Protein AF-A8XC94-F1 (afdb_monomer_lite)

Structure (mmCIF, N/CA/C/O backbone):
data_AF-A8XC94-F1
#
_entry.id   AF-A8XC94-F1
#
loop_
_atom_site.group_PDB
_atom_site.id
_atom_site.type_symbol
_atom_site.label_atom_id
_atom_site.label_alt_id
_atom_site.label_comp_id
_atom_site.label_asym_id
_atom_site.label_entity_id
_atom_site.label_seq_id
_atom_site.pdbx_PDB_ins_code
_atom_site.Cartn_x
_atom_site.Cartn_y
_atom_site.Cartn_z
_atom_site.occupancy
_atom_site.B_iso_or_equiv
_atom_site.auth_seq_id
_atom_site.auth_comp_id
_atom_site.auth_asym_id
_atom_site.auth_atom_id
_atom_site.pdbx_PDB_model_num
ATOM 1 N N . MET A 1 1 ? 24.529 -9.912 32.371 1.00 40.53 1 MET A N 1
ATOM 2 C CA . MET A 1 1 ? 24.363 -10.969 31.339 1.00 40.53 1 MET A CA 1
ATOM 3 C C . MET A 1 1 ? 23.390 -10.633 30.186 1.00 40.53 1 MET A C 1
ATOM 5 O O . MET A 1 1 ? 23.119 -11.512 29.383 1.00 40.53 1 MET A O 1
ATOM 9 N N . TYR A 1 2 ? 22.914 -9.385 30.016 1.00 30.84 2 TYR A N 1
ATOM 10 C CA . TYR A 1 2 ? 22.028 -8.997 28.891 1.00 30.84 2 TYR A CA 1
ATOM 11 C C . TYR A 1 2 ? 22.743 -8.297 27.714 1.00 30.84 2 TYR A C 1
ATOM 13 O O . TYR A 1 2 ? 22.241 -8.296 26.594 1.00 30.84 2 TYR A O 1
ATOM 21 N N . ARG A 1 3 ? 23.940 -7.733 27.937 1.00 32.44 3 ARG A N 1
ATOM 22 C CA . ARG A 1 3 ? 24.673 -6.930 26.938 1.00 32.44 3 ARG A CA 1
ATOM 23 C C . ARG A 1 3 ? 25.344 -7.771 25.834 1.00 32.44 3 ARG A C 1
ATOM 25 O O . ARG A 1 3 ? 25.495 -7.296 24.717 1.00 32.44 3 ARG A O 1
ATOM 32 N N . THR A 1 4 ? 25.673 -9.037 26.097 1.00 37.03 4 THR A N 1
ATOM 33 C CA . THR A 1 4 ? 26.357 -9.922 25.131 1.00 37.03 4 THR A CA 1
ATOM 34 C C . THR A 1 4 ? 25.425 -10.572 24.098 1.00 37.03 4 THR A C 1
ATOM 36 O O . THR A 1 4 ? 25.890 -10.947 23.024 1.00 37.03 4 THR A O 1
ATOM 39 N N . ARG A 1 5 ? 24.108 -10.668 24.356 1.00 38.31 5 ARG A N 1
ATOM 40 C CA . ARG A 1 5 ? 23.131 -11.170 23.362 1.00 38.31 5 ARG A CA 1
ATOM 41 C C . ARG A 1 5 ? 22.763 -10.132 22.293 1.00 38.31 5 ARG A C 1
ATOM 43 O O . ARG A 1 5 ? 22.496 -10.519 21.162 1.00 38.31 5 ARG A O 1
ATOM 50 N N . GLN A 1 6 ? 22.814 -8.837 22.615 1.00 40.81 6 GLN A N 1
ATOM 51 C CA . GLN A 1 6 ? 22.532 -7.753 21.660 1.00 40.81 6 GLN A CA 1
ATOM 52 C C . GLN A 1 6 ? 23.631 -7.614 20.583 1.00 40.81 6 GLN A C 1
ATOM 54 O O . GLN A 1 6 ? 23.314 -7.484 19.404 1.00 40.81 6 GLN A O 1
ATOM 59 N N . MET A 1 7 ? 24.920 -7.753 20.936 1.00 38.91 7 MET A N 1
ATOM 60 C CA . MET A 1 7 ? 26.023 -7.667 19.954 1.00 38.91 7 MET A CA 1
ATOM 61 C C . MET A 1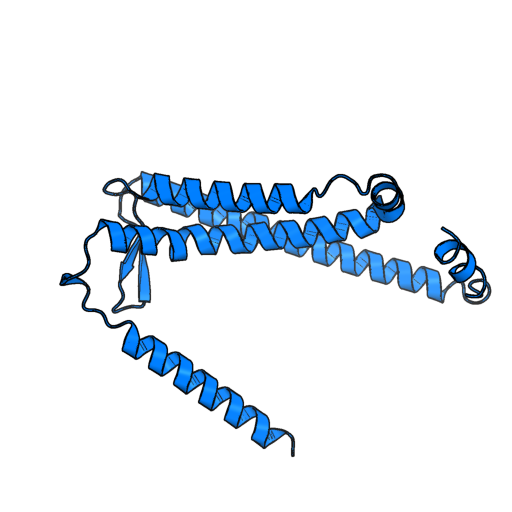 7 ? 26.027 -8.810 18.925 1.00 38.91 7 MET A C 1
ATOM 63 O O . MET A 1 7 ? 26.314 -8.568 17.753 1.00 38.91 7 MET A O 1
ATOM 67 N N . LYS A 1 8 ? 25.674 -10.045 19.321 1.00 40.66 8 LYS A N 1
ATOM 68 C CA . LYS A 1 8 ? 25.594 -11.184 18.382 1.00 40.66 8 LYS A CA 1
ATOM 69 C C . LYS A 1 8 ? 24.477 -11.012 17.344 1.00 40.66 8 LYS A C 1
ATOM 71 O O . LYS A 1 8 ? 24.684 -11.359 16.184 1.00 40.66 8 LYS A O 1
ATOM 76 N N . SER A 1 9 ? 23.340 -10.428 17.735 1.00 46.28 9 SER A N 1
ATOM 77 C CA . SER A 1 9 ? 22.226 -10.147 16.817 1.00 46.28 9 SER A CA 1
ATOM 78 C C . SER A 1 9 ? 22.579 -9.064 15.793 1.00 46.28 9 SER A C 1
ATOM 80 O O . SER A 1 9 ? 22.262 -9.222 14.616 1.00 46.28 9 SER A O 1
ATOM 82 N N . SER A 1 10 ? 23.284 -8.000 16.202 1.00 52.34 10 SER A N 1
ATOM 83 C CA . SER A 1 10 ? 23.757 -6.972 15.262 1.00 52.34 10 SER A CA 1
ATOM 84 C C . SER A 1 10 ? 24.781 -7.515 14.273 1.00 52.34 10 SER A C 1
ATOM 86 O O . SER A 1 10 ? 24.724 -7.164 13.102 1.00 52.34 10 SER A O 1
ATOM 88 N N . CYS A 1 11 ? 25.694 -8.387 14.711 1.00 54.19 11 CYS A N 1
ATOM 89 C CA . CYS A 1 11 ? 26.733 -8.923 13.835 1.00 54.19 11 CYS A CA 1
ATOM 90 C C . CYS A 1 11 ? 26.150 -9.884 12.784 1.00 54.19 11 CYS A C 1
ATOM 92 O O . CYS A 1 11 ? 26.442 -9.730 11.605 1.00 54.19 11 CYS A O 1
ATOM 94 N N . CYS A 1 12 ? 25.245 -10.798 13.167 1.00 55.16 12 CYS A N 1
ATOM 95 C CA . CYS A 1 12 ? 24.521 -11.633 12.195 1.00 55.16 12 CYS A CA 1
ATOM 96 C C . CYS A 1 12 ? 23.673 -10.799 11.226 1.00 55.16 12 CYS A C 1
ATOM 98 O O . CYS A 1 12 ? 23.680 -11.078 10.032 1.00 55.16 12 CYS A O 1
ATOM 100 N N . SER A 1 13 ? 23.003 -9.745 11.706 1.00 58.75 13 SER A N 1
ATOM 101 C CA . SER A 1 13 ? 22.259 -8.827 10.835 1.00 58.75 13 SER A CA 1
ATOM 102 C C . SER A 1 13 ? 23.182 -8.098 9.846 1.00 58.75 13 SER A C 1
ATOM 104 O O . SER A 1 13 ? 22.871 -8.008 8.662 1.00 58.75 13 SER A O 1
ATOM 106 N N . LEU A 1 14 ? 24.361 -7.646 10.286 1.00 58.19 14 LEU A N 1
ATOM 107 C CA . LEU A 1 14 ? 25.366 -7.022 9.416 1.00 58.19 14 LEU A CA 1
ATOM 108 C C . LEU A 1 14 ? 25.918 -7.997 8.371 1.00 58.19 14 LEU A C 1
ATOM 110 O O . LEU A 1 14 ? 26.024 -7.634 7.204 1.00 58.19 14 LEU A O 1
ATOM 114 N N . TYR A 1 15 ? 26.232 -9.233 8.763 1.00 61.53 15 TYR A N 1
ATOM 115 C CA . TYR A 1 15 ? 26.724 -10.255 7.837 1.00 61.53 15 TYR A CA 1
ATOM 116 C C . TYR A 1 15 ? 25.671 -10.645 6.797 1.00 61.53 15 TYR A C 1
ATOM 118 O O . TYR A 1 15 ? 26.015 -10.789 5.627 1.00 61.53 15 TYR A O 1
ATOM 126 N N . ILE A 1 16 ? 24.397 -10.755 7.190 1.00 66.00 16 ILE A N 1
ATOM 127 C CA . ILE A 1 16 ? 23.293 -11.020 6.257 1.00 66.00 16 ILE A CA 1
ATOM 128 C C . ILE A 1 16 ? 23.136 -9.853 5.276 1.00 66.00 16 ILE A C 1
ATOM 130 O O . ILE A 1 16 ? 23.097 -10.087 4.073 1.00 66.00 16 ILE A O 1
ATOM 134 N N . ASN A 1 17 ? 23.131 -8.604 5.756 1.00 58.72 17 ASN A N 1
ATOM 135 C CA . ASN A 1 17 ? 23.017 -7.432 4.883 1.00 58.72 17 ASN A CA 1
ATOM 136 C C . ASN A 1 17 ? 24.208 -7.310 3.914 1.00 58.72 17 ASN A C 1
ATOM 138 O O . ASN A 1 17 ? 23.999 -7.111 2.724 1.00 58.72 17 ASN A O 1
ATOM 142 N N . ILE A 1 18 ? 25.449 -7.526 4.371 1.00 63.66 18 ILE A N 1
ATOM 143 C CA . ILE A 1 18 ? 26.648 -7.493 3.510 1.00 63.66 18 ILE A CA 1
ATOM 144 C C . ILE A 1 18 ? 26.638 -8.633 2.476 1.00 63.66 18 ILE A C 1
ATOM 146 O O . ILE A 1 18 ? 27.041 -8.433 1.328 1.00 63.66 18 ILE A O 1
ATOM 150 N N . PHE A 1 19 ? 26.192 -9.832 2.859 1.00 59.16 19 PHE A N 1
ATOM 151 C CA . PHE A 1 19 ? 26.124 -10.987 1.959 1.00 59.16 19 PHE A CA 1
ATOM 152 C C . PHE A 1 19 ? 25.027 -10.824 0.893 1.00 59.16 19 PHE A C 1
ATOM 154 O O . PHE A 1 19 ? 25.250 -11.140 -0.279 1.00 59.16 19 PHE A O 1
ATOM 161 N N . VAL A 1 20 ? 23.879 -10.250 1.265 1.00 60.62 20 VAL A N 1
ATOM 162 C CA . VAL A 1 20 ? 22.824 -9.835 0.325 1.00 60.62 20 VAL A CA 1
ATOM 163 C C . VAL A 1 20 ? 23.353 -8.760 -0.631 1.00 60.62 20 VAL A C 1
ATOM 165 O O . VAL A 1 20 ? 23.187 -8.882 -1.842 1.00 60.62 20 VAL A O 1
ATOM 168 N N . GLN A 1 21 ? 24.097 -7.772 -0.124 1.00 56.91 21 GLN A N 1
ATOM 169 C CA . GLN A 1 21 ? 24.683 -6.714 -0.953 1.00 56.91 21 GLN A CA 1
ATOM 170 C C . GLN A 1 21 ? 25.657 -7.251 -2.009 1.00 56.91 21 GLN A C 1
ATOM 172 O O . GLN A 1 21 ? 25.673 -6.778 -3.142 1.00 56.91 21 GLN A O 1
ATOM 177 N N . LYS A 1 22 ? 26.470 -8.253 -1.650 1.00 56.31 22 LYS A N 1
ATOM 178 C CA . LYS A 1 22 ? 27.462 -8.848 -2.558 1.00 56.31 22 LYS A CA 1
ATOM 179 C C . LYS A 1 22 ? 26.866 -9.814 -3.581 1.00 56.31 22 LYS A C 1
ATOM 181 O O . LYS A 1 22 ? 27.426 -9.944 -4.664 1.00 56.31 22 LYS A O 1
ATOM 186 N N . SER A 1 23 ? 25.762 -10.487 -3.261 1.00 53.75 23 SER A N 1
ATOM 187 C CA . SER A 1 23 ? 25.100 -11.427 -4.181 1.00 53.75 23 SER A CA 1
ATOM 188 C C . SER A 1 23 ? 24.231 -10.730 -5.240 1.00 53.75 23 SER A C 1
ATOM 190 O O . SER A 1 23 ? 23.996 -11.306 -6.299 1.00 53.75 23 SER A O 1
ATOM 192 N N . VAL A 1 24 ? 23.828 -9.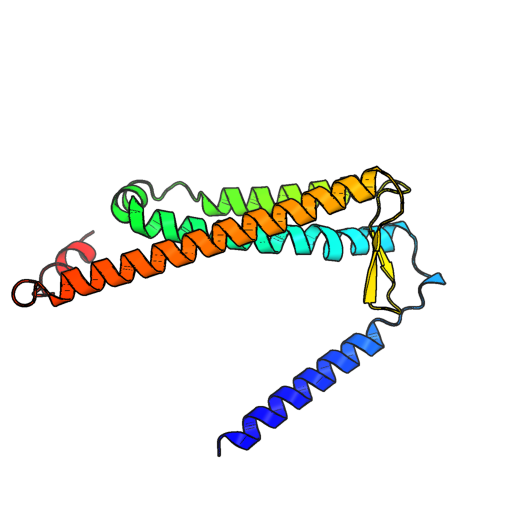476 -5.000 1.00 57.25 24 VAL A N 1
ATOM 193 C CA . VAL A 1 24 ? 22.993 -8.654 -5.902 1.00 57.25 24 VAL A CA 1
ATOM 194 C C . VAL A 1 24 ? 23.816 -7.745 -6.835 1.00 57.25 24 VAL A C 1
ATOM 196 O O . VAL A 1 24 ? 23.263 -6.988 -7.616 1.00 57.25 24 VAL A O 1
ATOM 199 N N . GLN A 1 25 ? 25.147 -7.840 -6.869 1.00 53.78 25 GLN A N 1
ATOM 200 C CA . GLN A 1 25 ? 25.965 -7.111 -7.858 1.00 53.78 25 GLN A CA 1
ATOM 201 C C . GLN A 1 25 ? 26.012 -7.861 -9.206 1.00 53.78 25 GLN A C 1
ATOM 203 O O . GLN A 1 25 ? 27.074 -8.219 -9.720 1.00 53.78 25 GLN A O 1
ATOM 208 N N . ILE A 1 26 ? 24.841 -8.146 -9.784 1.00 56.28 26 ILE A N 1
ATOM 209 C CA . ILE A 1 26 ? 24.729 -8.634 -11.163 1.00 56.28 26 ILE A CA 1
ATOM 210 C C . ILE A 1 26 ? 24.902 -7.414 -12.068 1.00 56.28 26 ILE A C 1
ATOM 212 O O . ILE A 1 26 ? 24.081 -6.503 -12.059 1.00 56.28 26 ILE A O 1
ATOM 216 N N . ARG A 1 27 ? 25.992 -7.385 -12.838 1.00 53.16 27 ARG A N 1
ATOM 217 C CA . ARG A 1 27 ? 26.337 -6.273 -13.737 1.00 53.16 27 ARG A CA 1
ATOM 218 C C . ARG A 1 27 ? 25.154 -5.958 -14.672 1.00 53.16 27 ARG A C 1
ATOM 220 O O . ARG A 1 27 ? 24.774 -6.813 -15.476 1.00 53.16 27 ARG A O 1
ATOM 227 N N . SER A 1 28 ? 24.624 -4.732 -14.585 1.00 55.09 28 SER A N 1
ATOM 228 C CA . SER A 1 28 ? 23.365 -4.278 -15.215 1.00 55.09 28 SER A CA 1
ATOM 229 C C . SER A 1 28 ? 23.289 -4.557 -16.729 1.00 55.09 28 SER A C 1
ATOM 231 O O . SER A 1 28 ? 22.251 -4.922 -17.275 1.00 55.09 28 SER A O 1
ATOM 233 N N . LYS A 1 29 ? 24.442 -4.539 -17.410 1.00 57.97 29 LYS A N 1
ATOM 234 C CA . LYS A 1 29 ? 24.571 -4.693 -18.870 1.00 57.97 29 LYS A CA 1
ATOM 235 C C . LYS A 1 29 ? 24.103 -6.039 -19.457 1.00 57.97 29 LYS A C 1
ATOM 237 O O . LYS A 1 29 ? 24.067 -6.170 -20.676 1.00 57.97 29 LYS A O 1
ATOM 242 N N . ARG A 1 30 ? 23.818 -7.056 -18.631 1.00 61.75 30 ARG A N 1
ATOM 243 C CA . ARG A 1 30 ? 23.439 -8.413 -19.083 1.00 61.75 30 ARG A CA 1
ATOM 244 C C . ARG A 1 30 ? 21.954 -8.747 -18.862 1.00 61.75 30 ARG A C 1
ATOM 246 O O . ARG A 1 30 ? 21.530 -9.835 -19.239 1.00 61.75 30 ARG A O 1
ATOM 253 N N . ILE A 1 31 ? 21.176 -7.858 -18.242 1.00 70.62 31 ILE A N 1
ATOM 254 C CA . ILE A 1 31 ? 19.788 -8.140 -17.853 1.00 70.62 31 ILE A CA 1
ATOM 255 C C . ILE A 1 31 ? 18.845 -7.582 -18.932 1.00 70.62 31 ILE A C 1
ATOM 257 O O . ILE A 1 31 ? 18.940 -6.399 -19.257 1.00 70.62 31 ILE A O 1
ATOM 261 N N . PRO A 1 32 ? 17.941 -8.394 -19.514 1.00 80.38 32 PRO A N 1
ATOM 262 C CA . PRO A 1 32 ? 16.963 -7.890 -20.471 1.00 80.38 32 PRO A CA 1
ATOM 263 C C . PRO A 1 32 ? 16.010 -6.898 -19.789 1.00 80.38 32 PRO A C 1
ATOM 265 O O . PRO A 1 32 ? 15.549 -7.137 -18.669 1.00 80.38 32 PRO A O 1
ATOM 268 N N . ARG A 1 33 ? 15.688 -5.802 -20.491 1.00 78.19 33 ARG A N 1
ATOM 269 C CA . ARG A 1 33 ? 14.859 -4.694 -19.979 1.00 78.19 33 ARG A CA 1
ATOM 270 C C . ARG A 1 33 ? 13.551 -5.182 -19.353 1.00 78.19 33 ARG A C 1
ATOM 272 O O . ARG A 1 33 ? 13.214 -4.748 -18.262 1.00 78.19 33 ARG A O 1
ATOM 279 N N . SER A 1 34 ? 12.865 -6.134 -19.982 1.00 78.56 34 SER A N 1
ATOM 280 C CA . SER A 1 34 ? 11.590 -6.680 -19.497 1.00 78.56 34 SER A CA 1
ATOM 281 C C . SER A 1 34 ? 11.676 -7.304 -18.101 1.00 78.56 34 SER A C 1
ATOM 283 O O . SER A 1 34 ? 10.797 -7.080 -17.274 1.00 78.56 34 SER A O 1
ATOM 285 N N . ILE A 1 35 ? 12.746 -8.045 -17.804 1.00 81.00 35 ILE A N 1
ATOM 286 C CA . ILE A 1 35 ? 12.958 -8.637 -16.475 1.00 81.00 35 ILE A CA 1
ATOM 287 C C . ILE A 1 35 ? 13.311 -7.544 -15.468 1.00 81.00 35 ILE A C 1
ATOM 289 O O . ILE A 1 35 ? 12.818 -7.566 -14.341 1.00 81.00 35 ILE A O 1
ATOM 293 N N . ASN A 1 36 ? 14.128 -6.570 -15.880 1.00 83.56 36 ASN A N 1
ATOM 294 C CA . ASN A 1 36 ? 14.527 -5.477 -15.003 1.00 83.56 36 ASN A CA 1
ATOM 295 C C . ASN A 1 36 ? 13.342 -4.580 -14.618 1.00 83.56 36 ASN A C 1
ATOM 297 O O . ASN A 1 36 ? 13.228 -4.193 -13.462 1.00 83.56 36 ASN A O 1
ATOM 301 N N . VAL A 1 37 ? 12.437 -4.312 -15.562 1.00 83.62 37 VAL A N 1
ATOM 302 C CA . VAL A 1 37 ? 11.190 -3.565 -15.338 1.00 83.62 37 VAL A CA 1
ATOM 303 C C . VAL A 1 37 ? 10.185 -4.394 -14.540 1.00 83.62 37 VAL A C 1
ATOM 305 O O . VAL A 1 37 ? 9.498 -3.855 -13.686 1.00 83.62 37 VAL A O 1
ATOM 308 N N . LEU A 1 38 ? 10.106 -5.713 -14.733 1.00 84.31 38 LEU A N 1
ATOM 309 C CA . LEU A 1 38 ? 9.206 -6.550 -13.932 1.00 84.31 38 LEU A CA 1
ATOM 310 C C . LEU A 1 38 ? 9.616 -6.568 -12.454 1.00 84.31 38 LEU A C 1
ATOM 312 O O . LEU A 1 38 ? 8.784 -6.364 -11.572 1.00 84.31 38 LEU A O 1
ATOM 316 N N . ILE A 1 39 ? 10.904 -6.790 -12.185 1.00 83.25 39 ILE A N 1
ATOM 317 C CA . ILE A 1 39 ? 11.470 -6.703 -10.832 1.00 83.25 39 ILE A CA 1
ATOM 318 C C . ILE A 1 39 ? 11.338 -5.255 -10.326 1.00 83.25 39 ILE A C 1
ATOM 320 O O . ILE A 1 39 ? 10.908 -5.044 -9.191 1.00 83.25 39 ILE A O 1
ATOM 324 N N . GLY A 1 40 ? 11.583 -4.295 -11.229 1.00 81.19 40 GLY A N 1
ATOM 325 C CA . GLY A 1 40 ? 11.171 -2.881 -11.226 1.00 81.19 40 GLY A CA 1
ATOM 326 C C . GLY A 1 40 ? 9.911 -2.611 -10.440 1.00 81.19 40 GLY A C 1
ATOM 327 O O . GLY A 1 40 ? 9.886 -2.100 -9.321 1.00 81.19 40 GLY A O 1
ATOM 328 N N . GLN A 1 41 ? 8.839 -3.019 -11.085 1.00 85.12 41 GLN A N 1
ATOM 329 C CA . GLN A 1 41 ? 7.485 -2.77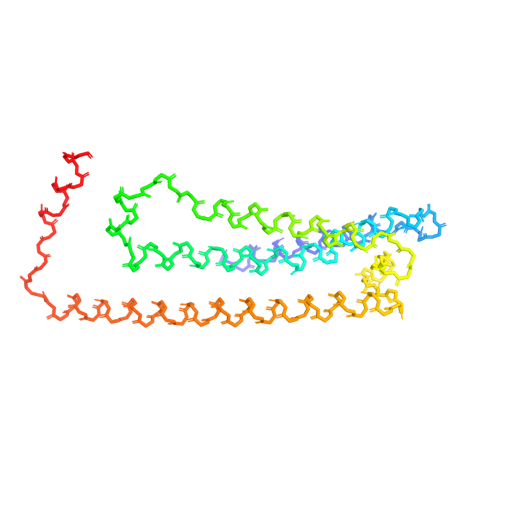0 -10.665 1.00 85.12 41 GLN A CA 1
ATOM 330 C C . GLN A 1 41 ? 7.109 -3.611 -9.450 1.00 85.12 41 GLN A C 1
ATOM 332 O O . GLN A 1 41 ? 6.454 -3.112 -8.546 1.00 85.12 41 GLN A O 1
ATOM 337 N N . LEU A 1 42 ? 7.536 -4.874 -9.364 1.00 85.12 42 LEU A N 1
ATOM 338 C CA . LEU A 1 42 ? 7.153 -5.735 -8.242 1.00 85.12 42 LEU A CA 1
ATOM 339 C C . LEU A 1 42 ? 7.689 -5.222 -6.900 1.00 85.12 42 LEU A C 1
ATOM 341 O O . LEU A 1 42 ? 6.932 -5.142 -5.929 1.00 85.12 42 LEU A O 1
ATOM 345 N N . SER A 1 43 ? 8.974 -4.872 -6.834 1.00 82.69 43 SER A N 1
ATOM 346 C CA . SER A 1 43 ? 9.591 -4.386 -5.589 1.00 82.69 43 SER A CA 1
ATOM 347 C C . SER A 1 43 ? 9.531 -2.873 -5.409 1.00 82.69 43 SER A C 1
ATOM 349 O O . SER A 1 43 ? 9.558 -2.418 -4.267 1.00 82.69 43 SER A O 1
ATOM 351 N N . GLY A 1 44 ? 9.412 -2.106 -6.492 1.00 78.94 44 GLY A N 1
ATOM 352 C CA . GLY A 1 44 ? 9.044 -0.697 -6.448 1.00 78.94 44 GLY A CA 1
ATOM 353 C C . GLY A 1 44 ? 7.543 -0.551 -6.199 1.00 78.94 44 GLY A C 1
ATOM 354 O O . GLY A 1 44 ? 7.067 -0.640 -5.068 1.00 78.94 44 GLY A O 1
ATOM 355 N N . SER A 1 45 ? 6.766 -0.346 -7.256 1.00 78.62 45 SER A N 1
ATOM 356 C CA . SER A 1 45 ? 5.355 0.038 -7.138 1.00 78.62 45 SER A CA 1
ATOM 357 C C . SER A 1 45 ? 4.482 -0.965 -6.361 1.00 78.62 45 SER A C 1
ATOM 359 O O . SER A 1 45 ? 3.709 -0.573 -5.485 1.00 78.62 45 SER A O 1
ATOM 361 N N . GLY A 1 46 ? 4.646 -2.267 -6.601 1.00 82.12 46 GLY A N 1
ATOM 362 C CA . GLY A 1 46 ? 3.853 -3.332 -5.988 1.00 82.12 46 GLY A CA 1
ATOM 363 C C . GLY A 1 46 ? 4.024 -3.422 -4.471 1.00 82.12 46 GLY A C 1
ATOM 364 O O . GLY A 1 46 ? 3.039 -3.378 -3.730 1.00 82.12 46 GLY A O 1
ATOM 365 N N . ALA A 1 47 ? 5.262 -3.513 -3.983 1.00 84.44 47 ALA A N 1
ATOM 366 C CA . ALA A 1 47 ? 5.536 -3.607 -2.548 1.00 84.44 47 ALA A CA 1
ATOM 367 C C . ALA A 1 47 ? 5.147 -2.324 -1.793 1.00 84.44 47 ALA A C 1
ATOM 369 O O . ALA A 1 47 ? 4.552 -2.403 -0.711 1.00 84.44 47 ALA A O 1
ATOM 370 N N . PHE A 1 48 ? 5.428 -1.152 -2.376 1.00 84.81 48 PHE A N 1
ATOM 371 C CA . PHE A 1 48 ? 5.081 0.136 -1.772 1.00 84.81 48 PHE A CA 1
ATOM 372 C C . PHE A 1 48 ? 3.570 0.396 -1.732 1.00 84.81 48 PHE A C 1
ATOM 374 O O . PHE A 1 48 ? 3.104 1.069 -0.814 1.00 84.81 48 PHE A O 1
ATOM 381 N N . LEU A 1 49 ? 2.791 -0.173 -2.656 1.00 86.94 49 LEU A N 1
ATOM 382 C CA . LEU A 1 49 ? 1.330 -0.077 -2.650 1.00 86.94 49 LEU A CA 1
ATOM 383 C C . LEU A 1 49 ? 0.676 -1.114 -1.719 1.00 86.94 49 LEU A C 1
ATOM 385 O O . LEU A 1 49 ? -0.242 -0.791 -0.961 1.00 86.94 49 LEU A O 1
ATOM 389 N N . LEU A 1 50 ? 1.157 -2.361 -1.736 1.00 88.38 50 LEU A N 1
ATOM 390 C CA . LEU A 1 50 ? 0.593 -3.450 -0.929 1.00 88.38 50 LEU A CA 1
ATOM 391 C C . LEU A 1 50 ? 0.742 -3.208 0.574 1.00 88.38 50 LEU A C 1
ATOM 393 O O . LEU A 1 50 ? -0.188 -3.490 1.331 1.00 88.38 50 LEU A O 1
ATOM 397 N N . GLY A 1 51 ? 1.884 -2.680 1.021 1.00 87.62 51 GLY A N 1
ATOM 398 C CA . GLY A 1 51 ? 2.157 -2.455 2.443 1.00 87.62 51 GLY A CA 1
ATOM 399 C C . GLY A 1 51 ? 1.095 -1.585 3.139 1.00 87.62 51 GLY A C 1
ATOM 400 O O . GLY A 1 51 ? 0.430 -2.063 4.066 1.00 87.62 51 GLY A O 1
ATOM 401 N N . PRO A 1 52 ? 0.881 -0.334 2.695 1.00 87.81 52 PRO A N 1
ATOM 402 C CA . PRO A 1 52 ? -0.117 0.561 3.276 1.00 87.81 52 PRO A CA 1
ATOM 403 C C . PRO A 1 52 ? -1.552 0.036 3.136 1.00 87.81 52 PRO A C 1
ATOM 405 O O . PRO A 1 52 ? -2.329 0.131 4.088 1.00 87.81 52 PRO A O 1
ATOM 408 N N . LEU A 1 53 ? -1.909 -0.577 2.000 1.00 88.50 53 LEU A N 1
ATOM 409 C CA . LEU A 1 53 ? -3.246 -1.152 1.796 1.00 88.50 53 LEU A CA 1
ATOM 410 C C . LEU A 1 53 ? -3.544 -2.290 2.780 1.00 88.50 53 LEU A C 1
ATOM 412 O O . LEU A 1 53 ? -4.628 -2.332 3.373 1.00 88.50 53 LEU A O 1
ATOM 416 N N . LEU A 1 54 ? -2.576 -3.180 3.020 1.00 89.38 54 LEU A N 1
ATOM 417 C CA . LEU A 1 54 ? -2.689 -4.235 4.028 1.00 89.38 54 LEU A CA 1
ATOM 418 C C . LEU A 1 54 ? -2.760 -3.657 5.445 1.00 89.38 54 LEU A C 1
ATOM 420 O O . LEU A 1 54 ? -3.514 -4.158 6.283 1.00 89.38 54 LEU A O 1
ATOM 424 N N . GLN A 1 55 ? -2.024 -2.580 5.724 1.00 87.88 55 GLN A N 1
ATOM 425 C CA . GLN A 1 55 ? -2.077 -1.904 7.018 1.00 87.88 55 GLN A CA 1
ATOM 426 C C . GLN A 1 55 ? -3.465 -1.306 7.291 1.00 87.88 55 GLN A C 1
ATOM 428 O O . GLN A 1 55 ? -3.997 -1.472 8.395 1.00 87.88 55 GLN A O 1
ATOM 433 N N . VAL A 1 56 ? -4.088 -0.691 6.281 1.00 86.88 56 VAL A N 1
ATOM 434 C CA . VAL A 1 56 ? -5.480 -0.220 6.337 1.00 86.88 56 VAL A CA 1
ATOM 435 C C . VAL A 1 56 ? -6.441 -1.397 6.525 1.00 86.88 56 VAL A C 1
ATOM 437 O O . VAL A 1 56 ? -7.326 -1.332 7.377 1.00 86.88 56 VAL A O 1
ATOM 440 N N . ALA A 1 57 ? -6.240 -2.512 5.816 1.00 86.69 57 ALA A N 1
ATOM 441 C CA . ALA A 1 57 ? -7.059 -3.720 5.961 1.00 86.69 57 ALA A CA 1
ATOM 442 C C . ALA A 1 57 ? -7.053 -4.254 7.405 1.00 86.69 57 ALA A C 1
ATOM 444 O O . ALA A 1 57 ? -8.103 -4.531 7.997 1.00 86.69 57 ALA A O 1
ATOM 445 N N . MET A 1 58 ? -5.858 -4.365 7.993 1.00 84.25 58 MET A N 1
ATOM 446 C CA . MET A 1 58 ? -5.664 -4.821 9.370 1.00 84.25 58 MET A CA 1
ATOM 447 C C . MET A 1 58 ? -6.280 -3.856 10.384 1.00 84.25 58 MET A C 1
ATOM 449 O O . MET A 1 58 ? -6.907 -4.296 11.354 1.00 84.25 58 MET A O 1
ATOM 453 N N . ALA A 1 59 ? -6.126 -2.548 10.161 1.00 84.44 59 ALA A N 1
ATOM 454 C CA . ALA A 1 59 ? -6.749 -1.521 10.982 1.00 84.44 59 ALA A CA 1
ATOM 455 C C . ALA A 1 59 ? -8.278 -1.680 10.960 1.00 84.44 59 ALA A C 1
ATOM 457 O O . ALA A 1 59 ? -8.887 -1.895 12.012 1.00 84.44 59 ALA A O 1
ATOM 458 N N . THR A 1 60 ? -8.889 -1.692 9.774 1.00 81.56 60 THR A N 1
ATOM 459 C CA . THR A 1 60 ? -10.344 -1.794 9.576 1.00 81.56 60 THR A CA 1
ATOM 460 C C . THR A 1 60 ? -10.933 -3.061 10.190 1.00 81.56 60 THR A C 1
ATOM 462 O O . THR A 1 60 ? -11.948 -2.983 10.886 1.00 81.56 60 THR A O 1
ATOM 465 N N . ASN A 1 61 ? -10.271 -4.217 10.047 1.00 84.62 61 ASN A N 1
ATOM 466 C CA . ASN A 1 61 ? -10.706 -5.461 10.696 1.00 84.62 61 ASN A CA 1
ATOM 467 C C . ASN A 1 61 ? -10.894 -5.289 12.212 1.00 84.62 61 ASN A C 1
ATOM 469 O O . ASN A 1 61 ? -11.857 -5.783 12.810 1.00 84.62 61 ASN A O 1
ATOM 473 N N . ARG A 1 62 ? -9.961 -4.564 12.836 1.00 81.56 62 ARG A N 1
ATOM 474 C CA . ARG A 1 62 ? -9.952 -4.320 14.276 1.00 81.56 62 ARG A CA 1
ATOM 475 C C . ARG A 1 62 ? -11.014 -3.306 14.693 1.00 81.56 62 ARG A C 1
ATOM 477 O O . ARG A 1 62 ? -11.625 -3.503 15.740 1.00 81.56 62 ARG A O 1
ATOM 484 N N . PHE A 1 63 ? -11.275 -2.271 13.889 1.00 78.88 63 PHE A N 1
ATOM 485 C CA . PHE A 1 63 ? -12.369 -1.322 14.150 1.00 78.88 63 PHE A CA 1
ATOM 486 C C . PHE A 1 63 ? -13.731 -1.990 14.072 1.00 78.88 63 PHE A C 1
ATOM 488 O O . PHE A 1 63 ? -14.521 -1.860 15.006 1.00 78.88 63 PHE A O 1
ATOM 495 N N . LEU A 1 64 ? -13.977 -2.769 13.019 1.00 79.06 64 LEU A N 1
ATOM 496 C CA . LEU A 1 64 ? -15.230 -3.503 12.858 1.00 79.06 64 LEU A CA 1
ATOM 497 C C . LEU A 1 64 ? -15.482 -4.445 14.041 1.00 79.06 64 LEU A C 1
ATOM 499 O O . LEU A 1 64 ? -16.600 -4.530 14.537 1.00 79.06 64 LEU A O 1
ATOM 503 N N . SER A 1 65 ? -14.435 -5.098 14.552 1.00 78.19 65 SER A N 1
ATOM 504 C CA . SER A 1 65 ? -14.557 -5.974 15.720 1.00 78.19 65 SER A CA 1
ATOM 505 C C . SER A 1 65 ? -14.888 -5.242 17.024 1.00 78.19 65 SER A C 1
ATOM 507 O O . SER A 1 65 ? -15.463 -5.865 17.910 1.00 78.19 65 SER A O 1
ATOM 509 N N . LEU A 1 66 ? -14.495 -3.974 17.176 1.00 76.38 66 LEU A N 1
ATOM 510 C CA . LEU A 1 66 ? -14.717 -3.204 18.405 1.00 76.38 66 LEU A CA 1
ATOM 511 C C . LEU A 1 66 ? -16.082 -2.511 18.416 1.00 76.38 66 LEU A C 1
ATOM 513 O O . LEU A 1 66 ? -16.767 -2.551 19.432 1.00 76.38 66 LEU A O 1
ATOM 517 N N . TYR A 1 67 ? -16.485 -1.894 17.303 1.00 75.00 67 TYR A N 1
ATOM 518 C CA . TYR A 1 67 ? -17.763 -1.177 17.220 1.00 75.00 67 TYR A CA 1
ATOM 519 C C . TYR A 1 67 ? -18.945 -2.103 16.954 1.00 75.00 67 TYR A C 1
ATOM 521 O O . TYR A 1 67 ? -20.020 -1.926 17.517 1.00 75.00 67 TYR A O 1
ATOM 529 N N . PHE A 1 68 ? -18.739 -3.115 16.114 1.00 77.44 68 PHE A N 1
ATOM 530 C CA . PHE A 1 68 ? -19.794 -4.001 15.641 1.00 77.44 68 PHE A CA 1
ATOM 531 C C . PHE A 1 68 ? -19.597 -5.431 16.144 1.00 77.44 68 PHE A C 1
ATOM 533 O O . PHE A 1 68 ? -19.908 -6.381 15.432 1.00 77.44 68 PHE A O 1
ATOM 540 N N . ALA A 1 69 ? -19.103 -5.608 17.375 1.00 69.88 69 ALA A N 1
ATOM 541 C CA . ALA A 1 69 ? -18.857 -6.930 17.962 1.00 69.88 69 ALA A CA 1
ATOM 542 C C . ALA A 1 69 ? -20.094 -7.848 17.880 1.00 69.88 69 ALA A C 1
ATOM 544 O O . ALA A 1 69 ? -19.994 -8.998 17.456 1.00 69.88 69 ALA A O 1
ATOM 545 N N . ILE A 1 70 ? -21.277 -7.308 18.198 1.00 63.44 70 ILE A N 1
ATOM 546 C CA . ILE A 1 70 ? -22.549 -8.051 18.202 1.00 63.44 70 ILE A CA 1
ATOM 547 C C . ILE A 1 70 ? -23.013 -8.375 16.771 1.00 63.44 70 ILE A C 1
ATOM 549 O O . ILE A 1 70 ? -23.459 -9.488 16.495 1.00 63.44 70 ILE A O 1
ATOM 553 N N . MET A 1 71 ? -22.870 -7.435 15.831 1.00 62.09 71 MET A N 1
ATOM 554 C CA . MET A 1 71 ? -23.254 -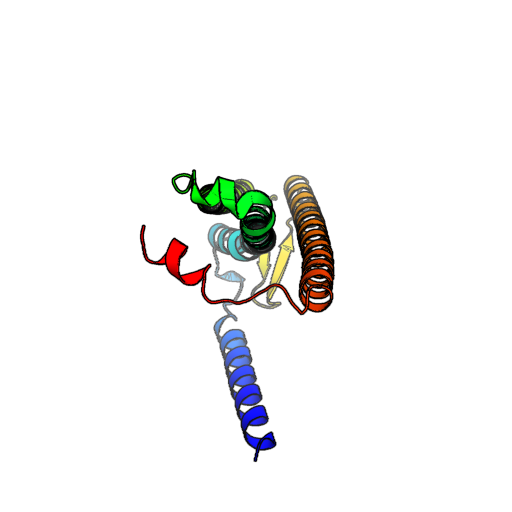7.657 14.429 1.00 62.09 71 MET A CA 1
ATOM 555 C C . MET A 1 71 ? -22.294 -8.617 13.716 1.00 62.09 71 MET A C 1
ATOM 557 O O . MET A 1 71 ? -22.741 -9.456 12.937 1.00 62.09 71 MET A O 1
ATOM 561 N N . LYS A 1 72 ? -20.992 -8.555 14.022 1.00 66.00 72 LYS A N 1
ATOM 562 C CA . LYS A 1 72 ? -19.975 -9.480 13.505 1.00 66.00 72 LYS A CA 1
ATOM 563 C C . LYS A 1 72 ? -20.197 -10.904 14.018 1.00 66.00 72 LYS A C 1
ATOM 565 O O . LYS A 1 72 ? -20.083 -11.840 13.236 1.00 66.00 72 LYS A O 1
ATOM 570 N N . ALA A 1 73 ? -20.574 -11.066 15.290 1.00 65.12 73 ALA A N 1
ATOM 571 C CA . ALA A 1 73 ? -20.932 -12.371 15.851 1.00 65.12 73 ALA A CA 1
ATOM 572 C C . ALA A 1 73 ? -22.160 -12.988 15.156 1.00 65.12 73 ALA A C 1
ATOM 574 O O . ALA A 1 73 ? -22.202 -14.194 14.929 1.00 65.12 73 ALA A O 1
ATOM 575 N N . ARG A 1 74 ? -23.139 -12.161 14.765 1.00 66.56 74 ARG A N 1
ATOM 576 C CA . ARG A 1 74 ? -24.352 -12.617 14.068 1.00 66.56 74 ARG A CA 1
ATOM 577 C C . ARG A 1 74 ? -24.123 -12.918 12.585 1.00 66.56 74 ARG A C 1
ATOM 579 O O . ARG A 1 74 ? -24.727 -13.844 12.059 1.00 66.56 74 ARG A O 1
ATOM 586 N N . ASN A 1 75 ? -23.259 -12.151 11.919 1.00 64.56 75 ASN A N 1
ATOM 587 C CA . ASN A 1 75 ? -23.038 -12.206 10.470 1.00 64.56 75 ASN A CA 1
ATOM 588 C C . ASN A 1 75 ? -21.612 -12.668 10.104 1.00 64.56 75 ASN A C 1
ATOM 590 O O . ASN A 1 75 ? -20.954 -12.092 9.240 1.00 64.56 75 ASN A O 1
ATOM 594 N N . SER A 1 76 ? -21.139 -13.726 10.771 1.00 62.88 76 SER A N 1
ATOM 595 C CA . SER A 1 76 ? -19.780 -14.297 10.662 1.00 62.88 76 SER A CA 1
ATOM 596 C C . SER A 1 76 ? -19.378 -14.764 9.244 1.00 62.88 76 SER A C 1
ATOM 598 O O . SER A 1 76 ? -18.206 -14.999 8.962 1.00 62.88 76 SER A O 1
ATOM 600 N N . ARG A 1 77 ? -20.333 -14.882 8.312 1.00 63.56 77 ARG A N 1
ATOM 601 C CA . ARG A 1 77 ? -20.126 -15.500 6.989 1.00 63.56 77 ARG A CA 1
ATOM 602 C C . ARG A 1 77 ? -19.387 -14.624 5.969 1.00 63.56 77 ARG A C 1
ATOM 604 O O . ARG A 1 77 ? -18.962 -15.163 4.955 1.00 63.56 77 ARG A O 1
ATOM 611 N N . TYR A 1 78 ? -19.216 -13.319 6.207 1.00 62.88 78 TYR A N 1
ATOM 612 C CA . TYR A 1 78 ? -18.580 -12.409 5.242 1.00 62.88 78 TYR A CA 1
ATOM 613 C C . TYR A 1 78 ? -17.175 -11.971 5.688 1.00 62.88 78 TYR A C 1
ATOM 615 O O . TYR A 1 78 ? -17.045 -11.076 6.530 1.00 62.88 78 TYR A O 1
ATOM 623 N N . PRO A 1 79 ? -16.097 -12.538 5.110 1.00 74.75 79 PRO A N 1
ATOM 624 C CA . PRO A 1 79 ? -14.734 -12.110 5.396 1.00 74.75 79 PRO A CA 1
ATOM 625 C C . PRO A 1 79 ? -14.397 -10.838 4.600 1.00 74.75 79 PRO A C 1
ATOM 627 O O . PRO A 1 79 ? -13.647 -10.878 3.627 1.00 74.75 79 PRO A O 1
ATOM 630 N N . ILE A 1 80 ? -14.927 -9.687 5.032 1.00 79.00 80 ILE A N 1
ATOM 631 C CA . ILE A 1 80 ? -14.676 -8.355 4.432 1.00 79.00 80 ILE A CA 1
ATOM 632 C C . ILE A 1 80 ? -13.170 -8.106 4.234 1.00 79.00 80 ILE A C 1
ATOM 634 O O . ILE A 1 80 ? -12.733 -7.564 3.222 1.00 79.00 80 ILE A O 1
ATOM 638 N N . THR A 1 81 ? -12.355 -8.568 5.180 1.00 82.06 81 THR A N 1
ATOM 639 C CA . THR A 1 81 ? -10.894 -8.467 5.122 1.00 82.06 81 THR A CA 1
ATOM 640 C C . THR A 1 81 ? -10.277 -9.276 3.994 1.00 82.06 81 THR A C 1
ATOM 642 O O . THR A 1 81 ? -9.313 -8.826 3.390 1.00 82.06 81 THR A O 1
ATOM 645 N N . SER A 1 82 ? -10.818 -10.458 3.696 1.00 83.81 82 SER A N 1
ATOM 646 C CA . SER A 1 82 ? -10.298 -11.310 2.626 1.00 83.81 82 SER A CA 1
ATOM 647 C C . SER A 1 82 ? -10.576 -10.701 1.256 1.00 83.81 82 SER A C 1
ATOM 649 O O . SER A 1 82 ? -9.714 -10.757 0.385 1.00 83.81 82 SER A O 1
ATOM 651 N N . ILE A 1 83 ? -11.747 -10.079 1.087 1.00 87.38 83 ILE A N 1
ATOM 652 C CA . ILE A 1 83 ? -12.100 -9.342 -0.133 1.00 87.38 83 ILE A CA 1
ATOM 653 C C . ILE A 1 83 ? -11.130 -8.171 -0.330 1.00 87.38 83 ILE A C 1
ATOM 655 O O . ILE A 1 83 ? -10.607 -7.979 -1.422 1.00 87.38 83 ILE A O 1
ATOM 659 N N . TRP A 1 84 ? -10.824 -7.434 0.742 1.00 87.06 84 TRP A N 1
ATOM 660 C CA . TRP A 1 84 ? -9.907 -6.296 0.678 1.00 87.06 84 TRP A CA 1
ATOM 661 C C . TRP A 1 84 ? -8.460 -6.693 0.355 1.00 87.06 84 TRP A C 1
ATOM 663 O O . TRP A 1 84 ? -7.786 -6.019 -0.423 1.00 87.06 84 TRP A O 1
ATOM 673 N N . ILE A 1 85 ? -7.980 -7.805 0.921 1.00 89.12 85 ILE A N 1
ATOM 674 C CA . ILE A 1 85 ? -6.655 -8.354 0.595 1.00 89.12 85 ILE A CA 1
ATOM 675 C C . ILE A 1 85 ? -6.608 -8.762 -0.882 1.00 89.12 85 ILE A C 1
ATOM 677 O O . ILE A 1 85 ? -5.671 -8.386 -1.581 1.00 89.12 85 ILE A O 1
ATOM 681 N N . GLY A 1 86 ? -7.638 -9.461 -1.373 1.00 90.12 86 GLY A N 1
ATOM 682 C CA . GLY A 1 86 ? -7.743 -9.828 -2.787 1.00 90.12 86 GLY A CA 1
ATOM 683 C C . GLY A 1 86 ? -7.728 -8.605 -3.704 1.00 90.12 86 GLY A C 1
ATOM 684 O O . GLY A 1 86 ? -6.952 -8.558 -4.653 1.00 90.12 86 GLY A O 1
ATOM 685 N N . PHE A 1 87 ? -8.506 -7.574 -3.369 1.00 90.00 87 PHE A N 1
ATOM 686 C CA . PHE A 1 87 ? -8.526 -6.308 -4.104 1.00 90.00 87 PHE A CA 1
ATOM 687 C C . PHE A 1 87 ? -7.153 -5.619 -4.132 1.00 90.00 87 PHE A C 1
ATOM 689 O O . PHE A 1 87 ? -6.723 -5.146 -5.179 1.00 90.00 87 PHE A O 1
ATOM 696 N N . SER A 1 88 ? -6.430 -5.626 -3.010 1.00 88.62 88 SER A N 1
ATOM 697 C CA . SER A 1 88 ? -5.088 -5.034 -2.918 1.00 88.62 88 SER A CA 1
ATOM 698 C C . SER A 1 88 ? -4.078 -5.759 -3.818 1.00 88.62 88 SER A C 1
ATOM 700 O O . SER A 1 88 ? -3.262 -5.114 -4.471 1.00 88.62 88 SER A O 1
ATOM 702 N N . ILE A 1 89 ? -4.158 -7.092 -3.894 1.00 89.69 89 ILE A N 1
ATOM 703 C CA . ILE A 1 89 ? -3.311 -7.907 -4.779 1.00 89.69 89 ILE A CA 1
ATOM 704 C C . ILE A 1 89 ? -3.650 -7.641 -6.248 1.00 89.69 89 ILE A C 1
ATOM 706 O O . ILE A 1 89 ? -2.743 -7.451 -7.052 1.00 89.69 89 ILE A O 1
ATOM 710 N N . ILE A 1 90 ? -4.937 -7.580 -6.598 1.00 91.62 90 ILE A N 1
ATOM 711 C CA . ILE A 1 90 ? -5.377 -7.279 -7.968 1.00 91.62 90 ILE A CA 1
ATOM 712 C C . ILE A 1 90 ? -4.874 -5.900 -8.400 1.00 91.62 90 ILE A C 1
ATOM 714 O O . ILE A 1 90 ? -4.324 -5.775 -9.490 1.00 91.62 90 ILE A O 1
ATOM 718 N N . LEU A 1 91 ? -4.999 -4.886 -7.538 1.00 88.50 91 LEU A N 1
ATOM 719 C CA . LEU A 1 91 ? -4.440 -3.563 -7.810 1.00 88.50 91 LEU A CA 1
ATOM 720 C C . LEU A 1 91 ? -2.931 -3.636 -8.048 1.00 88.50 91 LEU A C 1
ATOM 722 O O . LEU A 1 91 ? -2.467 -3.119 -9.057 1.00 88.50 91 LEU A O 1
ATOM 726 N N . ALA A 1 92 ? -2.174 -4.322 -7.190 1.00 87.25 92 ALA A N 1
ATOM 727 C CA . ALA A 1 92 ? -0.731 -4.470 -7.378 1.00 87.25 92 ALA A CA 1
ATOM 728 C C . ALA A 1 92 ? -0.379 -5.109 -8.734 1.00 87.25 92 ALA A C 1
ATOM 730 O O . ALA A 1 92 ? 0.522 -4.631 -9.418 1.00 87.25 92 ALA A O 1
ATOM 731 N N . VAL A 1 93 ? -1.130 -6.128 -9.169 1.00 88.38 93 VAL A N 1
ATOM 732 C CA . VAL A 1 93 ? -0.944 -6.746 -10.491 1.00 88.38 93 VAL A CA 1
ATOM 733 C C . VAL A 1 93 ? -1.258 -5.755 -11.616 1.00 88.38 93 VAL A C 1
ATOM 735 O O . VAL A 1 93 ? -0.479 -5.644 -12.559 1.00 88.38 93 VAL A O 1
ATOM 738 N N . ILE A 1 94 ? -2.344 -4.985 -11.514 1.00 88.44 94 ILE A N 1
ATOM 739 C CA . ILE A 1 94 ? -2.685 -3.963 -12.517 1.00 88.44 94 ILE A CA 1
ATOM 740 C C . ILE A 1 94 ? -1.552 -2.938 -12.645 1.00 88.44 94 ILE A C 1
ATOM 742 O O . ILE A 1 94 ? -1.100 -2.686 -13.758 1.00 88.44 94 ILE A O 1
ATOM 746 N N . TYR A 1 95 ? -1.033 -2.417 -11.530 1.00 84.62 95 TYR A N 1
ATOM 747 C CA . TYR A 1 95 ? 0.098 -1.480 -11.547 1.00 84.62 95 TYR A CA 1
ATOM 748 C C . TYR A 1 95 ? 1.343 -2.084 -12.197 1.00 84.62 95 TYR A C 1
ATOM 750 O O . TYR A 1 95 ? 1.998 -1.417 -12.994 1.00 84.62 95 TYR A O 1
ATOM 758 N N . THR A 1 96 ? 1.632 -3.365 -11.939 1.00 84.19 96 THR A N 1
ATOM 759 C CA . THR A 1 96 ? 2.763 -4.026 -12.601 1.00 84.19 96 THR A CA 1
ATOM 760 C C . THR A 1 96 ? 2.574 -4.128 -14.111 1.00 84.19 96 THR A C 1
ATOM 762 O O . THR A 1 96 ? 3.522 -3.875 -14.842 1.00 84.19 96 THR A O 1
ATOM 765 N N . VAL A 1 97 ? 1.361 -4.427 -14.593 1.00 85.19 97 VAL A N 1
ATOM 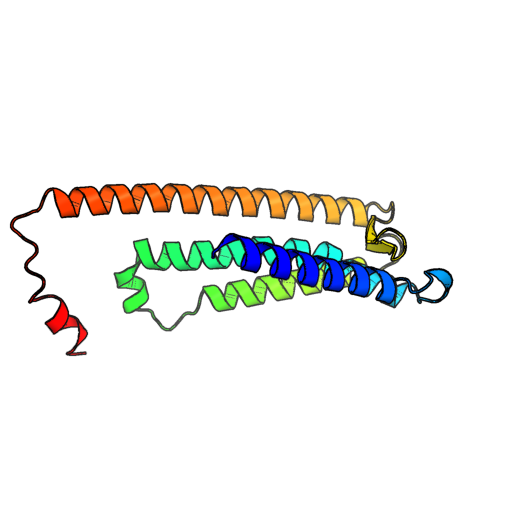766 C CA . VAL A 1 97 ? 1.072 -4.557 -16.032 1.00 85.19 97 VAL A CA 1
ATOM 767 C C . VAL A 1 97 ? 1.109 -3.205 -16.745 1.00 85.19 97 VAL A C 1
ATOM 769 O O . VAL A 1 97 ? 1.666 -3.111 -17.836 1.00 85.19 97 VAL A O 1
ATOM 772 N N . VAL A 1 98 ? 0.567 -2.150 -16.130 1.00 85.38 98 VAL A N 1
ATOM 773 C CA . VAL A 1 98 ? 0.587 -0.790 -16.705 1.00 85.38 98 VAL A CA 1
ATOM 774 C C . VAL A 1 98 ? 2.017 -0.248 -16.810 1.00 85.38 98 VAL A C 1
ATOM 776 O O . VAL A 1 98 ? 2.285 0.590 -17.660 1.00 85.38 98 VAL A O 1
ATOM 779 N N . GLY A 1 99 ? 2.944 -0.753 -15.995 1.00 80.88 99 GLY A N 1
ATOM 780 C CA . GLY A 1 99 ? 4.356 -0.384 -16.013 1.00 80.88 99 GLY A CA 1
ATOM 781 C C . GLY A 1 99 ? 5.262 -1.193 -16.953 1.00 80.88 99 GLY A C 1
ATOM 782 O O . GLY A 1 99 ? 6.467 -0.963 -16.934 1.00 80.88 99 GLY A O 1
ATOM 783 N N . LEU A 1 100 ? 4.730 -2.146 -17.735 1.00 82.06 100 LEU A N 1
ATOM 784 C CA . LEU A 1 100 ? 5.490 -2.887 -18.759 1.00 82.06 100 LEU A CA 1
ATOM 785 C C . LEU A 1 100 ? 5.826 -2.133 -20.071 1.00 82.06 100 LEU A C 1
ATOM 787 O O . LEU A 1 100 ? 6.835 -2.509 -20.678 1.00 82.06 100 LEU A O 1
ATOM 791 N N . PRO A 1 101 ? 5.021 -1.173 -20.582 1.00 83.06 101 PRO A N 1
ATOM 792 C CA . PRO A 1 101 ? 5.322 -0.513 -21.847 1.00 83.06 101 PRO A CA 1
ATOM 793 C C . PRO A 1 101 ? 6.585 0.359 -21.758 1.00 83.06 101 PRO A C 1
ATOM 795 O O . PRO A 1 101 ? 7.120 0.632 -20.682 1.00 83.06 101 PRO A O 1
ATOM 798 N N . GLU A 1 102 ? 7.103 0.749 -22.922 1.00 77.12 102 GLU A N 1
ATOM 799 C CA . GLU A 1 102 ? 8.257 1.648 -23.027 1.00 77.12 102 GLU A CA 1
ATOM 800 C C . GLU A 1 102 ? 7.949 3.012 -22.382 1.00 77.12 102 GLU A C 1
ATOM 802 O O . GLU A 1 102 ? 6.818 3.489 -22.452 1.00 77.12 102 GLU A O 1
ATOM 807 N N . ASP A 1 103 ? 8.933 3.575 -21.675 1.00 76.88 103 ASP A N 1
ATOM 808 C CA . ASP A 1 103 ? 8.894 4.877 -20.985 1.00 76.88 103 ASP A CA 1
ATOM 809 C C . ASP A 1 103 ? 7.881 5.038 -19.826 1.00 76.88 103 ASP A C 1
ATOM 811 O O . ASP A 1 103 ? 7.667 6.145 -19.327 1.00 76.88 103 ASP A O 1
ATOM 815 N N . CYS A 1 104 ? 7.265 3.951 -19.350 1.00 81.56 104 CYS A N 1
ATOM 816 C CA . CYS A 1 104 ? 6.370 3.955 -18.180 1.00 81.56 104 CYS A CA 1
ATOM 817 C C . CYS A 1 104 ? 6.854 3.033 -17.040 1.00 81.56 104 CYS A C 1
ATOM 819 O O . CYS A 1 104 ? 6.127 2.739 -16.087 1.00 81.56 104 CYS A O 1
ATOM 821 N N . GLY A 1 105 ? 8.085 2.531 -17.144 1.00 78.69 105 GLY A N 1
ATOM 822 C CA . GLY A 1 105 ? 8.647 1.553 -16.228 1.00 78.69 105 GLY A CA 1
ATOM 823 C C . GLY A 1 105 ? 9.410 2.161 -15.051 1.00 78.69 105 GLY A C 1
ATOM 824 O O . GLY A 1 105 ? 10.009 3.228 -15.146 1.00 78.69 105 GLY A O 1
ATOM 825 N N . PHE A 1 106 ? 9.470 1.420 -13.946 1.00 79.44 106 PHE A N 1
ATOM 826 C CA . PHE A 1 106 ? 10.482 1.610 -12.911 1.00 79.44 106 PHE A CA 1
ATOM 827 C C . PHE A 1 106 ? 11.651 0.681 -13.240 1.00 79.44 106 PHE A C 1
ATOM 829 O O . PHE A 1 106 ? 11.473 -0.538 -13.307 1.00 79.44 106 PHE A O 1
ATOM 836 N N . LEU A 1 107 ? 12.848 1.228 -13.441 1.00 80.44 107 LEU A N 1
ATOM 837 C CA . LEU A 1 107 ? 14.058 0.433 -13.620 1.00 80.44 107 LEU A CA 1
ATOM 838 C C . LEU A 1 107 ? 14.749 0.201 -12.278 1.00 80.44 107 LEU A C 1
ATOM 840 O O . LEU A 1 107 ? 14.960 1.129 -11.496 1.00 80.44 107 LEU A O 1
ATOM 844 N N . TYR A 1 108 ? 15.166 -1.043 -12.044 1.00 81.06 108 TYR A N 1
ATOM 845 C CA . TYR A 1 108 ? 16.080 -1.360 -10.953 1.00 81.06 108 TYR A CA 1
ATOM 846 C C . TYR A 1 108 ? 17.526 -1.125 -11.384 1.00 81.06 108 TYR A C 1
ATOM 848 O O . TYR A 1 108 ? 17.975 -1.699 -12.382 1.00 81.06 108 TYR A O 1
ATOM 856 N N . ILE A 1 109 ? 18.276 -0.338 -10.616 1.00 77.75 109 ILE A N 1
ATOM 857 C CA . ILE A 1 109 ? 19.728 -0.224 -10.764 1.00 77.75 109 ILE A CA 1
ATOM 858 C C . ILE A 1 109 ? 20.375 -1.043 -9.638 1.00 77.75 109 ILE A C 1
ATOM 860 O O . ILE A 1 109 ? 20.399 -0.591 -8.490 1.00 77.75 109 ILE A O 1
ATOM 864 N N . PRO A 1 110 ? 20.910 -2.247 -9.925 1.00 72.38 110 PRO A N 1
ATOM 865 C CA . PRO A 1 110 ? 21.451 -3.136 -8.891 1.00 72.38 110 PRO A CA 1
ATOM 866 C C . PRO A 1 110 ? 22.716 -2.579 -8.224 1.00 72.38 110 PRO A C 1
ATOM 868 O O . PRO A 1 110 ? 23.012 -2.910 -7.078 1.00 72.38 110 PRO A O 1
ATOM 871 N N . GLU A 1 111 ? 23.451 -1.719 -8.931 1.00 72.94 111 GLU A N 1
ATOM 872 C CA . GLU A 1 111 ? 24.702 -1.108 -8.468 1.00 72.94 111 GLU A CA 1
ATOM 873 C C . GLU A 1 111 ? 24.458 -0.141 -7.300 1.00 72.94 111 GLU A C 1
ATOM 875 O O . GLU A 1 111 ? 25.206 -0.156 -6.323 1.00 72.94 111 GLU A O 1
ATOM 880 N N . GLU A 1 112 ? 23.363 0.619 -7.365 1.00 74.06 112 GLU A N 1
ATOM 881 C CA . GLU A 1 112 ? 22.965 1.618 -6.365 1.00 74.06 112 GLU A CA 1
ATOM 882 C C . GLU A 1 112 ? 21.808 1.141 -5.472 1.00 74.06 112 GLU A C 1
ATOM 884 O O . GLU A 1 112 ? 21.411 1.838 -4.541 1.00 74.06 112 GLU A O 1
ATOM 889 N N . MET A 1 113 ? 21.266 -0.056 -5.738 1.00 71.94 113 MET A N 1
ATOM 890 C CA . MET A 1 113 ? 20.041 -0.584 -5.120 1.00 71.94 113 MET A CA 1
ATOM 891 C C . MET A 1 113 ? 18.868 0.404 -5.175 1.00 71.94 113 MET A C 1
ATOM 893 O O . MET A 1 113 ? 18.048 0.468 -4.255 1.00 71.94 113 MET A O 1
ATOM 897 N N . LEU A 1 114 ? 18.798 1.176 -6.257 1.00 79.50 114 LEU A N 1
ATOM 898 C CA . LEU A 1 114 ? 17.849 2.265 -6.420 1.00 79.50 114 LEU A CA 1
ATOM 899 C C . LEU A 1 114 ? 16.819 1.924 -7.501 1.00 79.50 114 LEU A C 1
ATOM 901 O O . LEU A 1 114 ? 17.122 1.240 -8.482 1.00 79.50 114 LEU A O 1
ATOM 905 N N . TRP A 1 115 ? 15.595 2.408 -7.300 1.00 78.94 115 TRP A N 1
ATOM 906 C CA . TRP A 1 115 ? 14.524 2.375 -8.290 1.00 78.94 115 TRP A CA 1
ATOM 907 C C . TRP A 1 115 ? 14.441 3.747 -8.933 1.00 78.94 115 TRP A C 1
ATOM 909 O O . TRP A 1 115 ? 14.181 4.732 -8.239 1.00 78.94 115 TRP A O 1
ATOM 919 N N . ILE A 1 116 ? 14.667 3.801 -10.238 1.00 81.31 116 ILE A N 1
ATOM 920 C CA . ILE A 1 116 ? 14.546 5.025 -11.021 1.00 81.31 116 ILE A CA 1
ATOM 921 C C . ILE A 1 116 ? 13.304 4.937 -11.899 1.00 81.31 116 ILE A C 1
ATOM 923 O O . ILE A 1 116 ? 13.026 3.906 -12.515 1.00 81.31 116 ILE A O 1
ATOM 927 N N . SER A 1 117 ? 12.556 6.032 -11.916 1.00 82.50 117 SER A N 1
ATOM 928 C CA . SER A 1 117 ? 11.438 6.272 -12.816 1.00 82.50 117 SER A CA 1
ATOM 929 C C . SER A 1 117 ? 11.958 6.552 -14.219 1.00 82.50 117 SER A C 1
ATOM 931 O O . SER A 1 117 ? 12.865 7.370 -14.363 1.00 82.50 117 SER A O 1
ATOM 933 N N . GLU A 1 118 ? 11.375 5.959 -15.257 1.00 79.62 118 GLU A N 1
ATOM 934 C CA . GLU A 1 118 ? 11.546 6.512 -16.607 1.00 79.62 118 GLU A CA 1
ATOM 935 C C . GLU A 1 118 ? 10.880 7.903 -16.683 1.00 79.62 118 GLU A C 1
ATOM 937 O O . GLU A 1 118 ? 9.905 8.164 -15.973 1.00 79.62 118 GLU A O 1
ATOM 942 N N . ASP A 1 119 ? 11.405 8.810 -17.512 1.00 78.12 119 ASP A N 1
ATOM 943 C CA . ASP A 1 119 ? 10.976 10.222 -17.578 1.00 78.12 119 ASP A CA 1
ATOM 944 C C . ASP A 1 119 ? 9.653 10.445 -18.346 1.00 78.12 119 ASP A C 1
ATOM 946 O O . ASP A 1 119 ? 9.296 11.575 -18.679 1.00 78.12 119 ASP A O 1
ATOM 950 N N . GLY A 1 120 ? 8.899 9.383 -18.645 1.00 82.31 120 GLY A N 1
ATOM 951 C CA . GLY A 1 120 ? 7.614 9.492 -19.332 1.00 82.31 120 GLY A CA 1
ATOM 952 C C . GLY A 1 120 ? 6.490 10.036 -18.442 1.00 82.31 120 GLY A C 1
ATOM 953 O O . GLY A 1 120 ? 6.457 9.824 -17.228 1.00 82.31 120 GLY A O 1
ATOM 954 N N . GLU A 1 121 ? 5.492 10.680 -19.055 1.00 84.62 121 GLU A N 1
ATOM 955 C CA . GLU A 1 121 ? 4.307 11.209 -18.349 1.00 84.62 121 GLU A CA 1
ATOM 956 C C . GLU A 1 121 ? 3.546 10.115 -17.575 1.00 84.62 121 GLU A C 1
ATOM 958 O O . GLU A 1 121 ? 3.025 10.340 -16.482 1.00 84.62 121 GLU A O 1
ATOM 963 N N . CYS A 1 122 ? 3.529 8.898 -18.124 1.00 84.56 122 CYS A N 1
ATOM 964 C CA . CYS A 1 122 ? 2.899 7.724 -17.524 1.00 84.56 122 CYS A CA 1
ATOM 965 C C . CYS A 1 122 ? 3.580 7.308 -16.207 1.00 84.56 122 CYS A C 1
ATOM 967 O O . CYS A 1 122 ? 2.905 6.943 -15.243 1.00 84.56 122 CYS A O 1
ATOM 969 N N . SER A 1 123 ? 4.907 7.427 -16.143 1.00 83.56 123 SER A N 1
ATOM 970 C CA . SER A 1 123 ? 5.701 7.136 -14.949 1.00 83.56 123 SER A CA 1
ATOM 971 C C . SER A 1 123 ? 5.434 8.167 -13.846 1.00 83.56 123 SER A C 1
ATOM 973 O O . SER A 1 123 ? 5.118 7.789 -12.717 1.00 83.56 123 SER A O 1
ATOM 975 N N . GLN A 1 124 ? 5.416 9.463 -14.181 1.00 85.88 124 GLN A N 1
ATOM 976 C CA . GLN A 1 124 ? 5.087 10.535 -13.226 1.00 85.88 124 GLN A CA 1
ATOM 977 C C . GLN A 1 124 ? 3.698 10.342 -12.603 1.00 85.88 124 GLN A C 1
ATOM 979 O O . GLN A 1 124 ? 3.544 10.379 -11.382 1.00 85.88 124 GLN A O 1
ATOM 984 N N . PHE A 1 125 ? 2.696 10.024 -13.427 1.00 85.88 125 PHE A N 1
ATOM 985 C CA . PHE A 1 125 ? 1.340 9.757 -12.949 1.00 85.88 125 PHE A CA 1
ATOM 986 C C . PHE A 1 125 ? 1.271 8.564 -11.981 1.00 85.88 125 PHE A C 1
ATOM 988 O O . PHE A 1 125 ? 0.580 8.619 -10.960 1.00 85.88 125 PHE A O 1
ATOM 995 N N . GLN A 1 126 ? 2.004 7.483 -12.265 1.00 84.00 126 GLN A N 1
ATOM 996 C CA . GLN A 1 126 ? 2.076 6.332 -11.362 1.00 84.00 126 GLN A CA 1
ATOM 997 C C . GLN A 1 126 ? 2.732 6.688 -10.024 1.00 84.00 126 GLN A C 1
ATOM 999 O O . GLN A 1 126 ? 2.234 6.272 -8.973 1.00 84.00 126 GLN A O 1
ATOM 1004 N N . TYR A 1 127 ? 3.820 7.461 -10.048 1.00 85.88 127 TYR A N 1
ATOM 1005 C CA . TYR A 1 127 ? 4.500 7.927 -8.840 1.00 85.88 127 TYR A CA 1
ATOM 1006 C C . TYR A 1 127 ? 3.600 8.806 -7.972 1.00 85.88 127 TYR A C 1
ATOM 1008 O O . TYR A 1 127 ? 3.527 8.579 -6.762 1.00 85.88 127 TYR A O 1
ATOM 1016 N N . ASP A 1 128 ? 2.871 9.745 -8.577 1.00 88.75 128 ASP A N 1
ATOM 1017 C CA . ASP A 1 128 ? 1.938 10.614 -7.860 1.00 88.75 128 ASP A CA 1
ATOM 1018 C C . ASP A 1 128 ? 0.850 9.796 -7.164 1.00 88.75 128 ASP A C 1
ATOM 1020 O O . ASP A 1 128 ? 0.629 9.949 -5.958 1.00 88.75 128 ASP A O 1
ATOM 1024 N N . ILE A 1 129 ? 0.200 8.867 -7.876 1.00 87.19 129 ILE A N 1
ATOM 1025 C CA . ILE A 1 129 ? -0.835 8.027 -7.259 1.00 87.19 129 ILE A CA 1
ATOM 1026 C C . ILE A 1 129 ? -0.255 7.189 -6.121 1.00 87.19 129 ILE A C 1
ATOM 1028 O O . ILE A 1 129 ? -0.890 7.052 -5.068 1.00 87.19 129 ILE A O 1
ATOM 1032 N N . LEU A 1 130 ? 0.939 6.628 -6.305 1.00 88.50 130 LEU A N 1
ATOM 1033 C CA . LEU A 1 130 ? 1.592 5.828 -5.279 1.00 88.50 130 LEU A CA 1
ATOM 1034 C C . LEU A 1 130 ? 1.883 6.672 -4.033 1.00 88.50 130 LEU A C 1
ATOM 1036 O O . LEU A 1 130 ? 1.541 6.262 -2.920 1.00 88.50 130 LEU A O 1
ATOM 1040 N N . PHE A 1 131 ? 2.419 7.878 -4.212 1.00 89.06 131 PHE A N 1
ATOM 1041 C CA . PHE A 1 131 ? 2.689 8.816 -3.127 1.00 89.06 131 PHE A CA 1
ATOM 1042 C C . PHE A 1 131 ? 1.408 9.217 -2.383 1.00 89.06 131 PHE A C 1
ATOM 1044 O O . PHE A 1 131 ? 1.332 9.081 -1.157 1.00 89.06 131 PHE A O 1
ATOM 1051 N N . TYR A 1 132 ? 0.362 9.622 -3.108 1.00 89.25 132 TYR A N 1
ATOM 1052 C CA . TYR A 1 132 ? -0.930 9.966 -2.511 1.00 89.25 132 TYR A CA 1
ATOM 1053 C C . TYR A 1 132 ? -1.561 8.785 -1.772 1.00 89.25 132 TYR A C 1
ATOM 1055 O O . TYR A 1 132 ? -2.086 8.954 -0.668 1.00 89.25 132 TYR A O 1
ATOM 1063 N N . THR A 1 133 ? -1.479 7.577 -2.330 1.00 88.25 133 THR A N 1
ATOM 1064 C CA . THR A 1 133 ? -2.043 6.378 -1.699 1.00 88.25 133 THR A CA 1
ATOM 1065 C C . THR A 1 133 ? -1.333 6.058 -0.389 1.00 88.25 133 THR A C 1
ATOM 1067 O O . THR A 1 133 ? -1.997 5.799 0.617 1.00 88.25 133 THR A O 1
ATOM 1070 N N . VAL A 1 134 ? 0.003 6.127 -0.362 1.00 89.44 134 VAL A N 1
ATOM 1071 C CA . VAL A 1 134 ? 0.800 5.920 0.858 1.00 89.44 134 VAL A CA 1
ATOM 1072 C C . VAL A 1 134 ? 0.444 6.966 1.916 1.00 89.44 134 VAL A C 1
ATOM 1074 O O . VAL A 1 134 ? 0.227 6.609 3.077 1.00 89.44 134 VAL A O 1
ATOM 1077 N N . LEU A 1 135 ? 0.323 8.241 1.531 1.00 90.25 135 LEU A N 1
ATOM 1078 C CA . LEU A 1 135 ? -0.048 9.317 2.452 1.00 90.25 135 LEU A CA 1
ATOM 1079 C C . LEU A 1 135 ? -1.438 9.109 3.056 1.00 90.25 135 LEU A C 1
ATOM 1081 O O . LEU A 1 135 ? -1.594 9.140 4.279 1.00 90.25 135 LEU A O 1
ATOM 1085 N N . VAL A 1 136 ? -2.448 8.846 2.226 1.00 89.31 136 VAL A N 1
ATOM 1086 C CA . VAL A 1 136 ? -3.831 8.653 2.683 1.00 89.31 136 VAL A CA 1
ATOM 1087 C C . VAL A 1 136 ? -3.959 7.387 3.538 1.00 89.31 136 VAL A C 1
ATOM 1089 O O . VAL A 1 136 ? -4.619 7.395 4.585 1.00 89.31 136 VAL A O 1
ATOM 1092 N N . ALA A 1 137 ? -3.292 6.296 3.159 1.00 88.38 137 ALA A N 1
ATOM 1093 C CA . ALA A 1 137 ? -3.243 5.071 3.955 1.00 88.38 137 ALA A CA 1
ATOM 1094 C C . ALA A 1 137 ? -2.522 5.283 5.303 1.00 88.38 137 ALA A C 1
ATOM 1096 O O . ALA A 1 137 ? -2.977 4.810 6.350 1.00 88.38 137 ALA A O 1
ATOM 1097 N N . GLY A 1 138 ? -1.435 6.055 5.320 1.00 87.31 138 GLY A N 1
ATOM 1098 C CA . GLY A 1 138 ? -0.736 6.438 6.548 1.00 87.31 138 GLY A CA 1
ATOM 1099 C C . GLY A 1 138 ? -1.605 7.294 7.476 1.00 87.31 138 GLY A C 1
ATOM 1100 O O . GLY A 1 138 ? -1.719 7.022 8.674 1.00 87.31 138 GLY A O 1
ATOM 1101 N N . MET A 1 139 ? -2.294 8.298 6.932 1.00 87.00 139 MET A N 1
ATOM 1102 C CA . MET A 1 139 ? -3.194 9.160 7.705 1.00 87.00 139 MET A CA 1
ATOM 1103 C C . MET A 1 139 ? -4.396 8.391 8.266 1.00 87.00 139 MET A C 1
ATOM 1105 O O . MET A 1 139 ? -4.725 8.513 9.445 1.00 87.00 139 MET A O 1
ATOM 1109 N N . SER A 1 140 ? -5.026 7.537 7.460 1.00 86.81 140 SER A N 1
ATOM 1110 C CA . SER A 1 140 ? -6.167 6.730 7.911 1.00 86.81 140 SER A CA 1
ATOM 1111 C C . SER A 1 140 ? -5.772 5.722 8.992 1.00 86.81 140 SER A C 1
ATOM 1113 O O . SER A 1 140 ? -6.465 5.587 10.004 1.00 86.81 140 SER A O 1
ATOM 1115 N N . THR A 1 141 ? -4.628 5.048 8.850 1.00 85.94 141 THR A N 1
ATOM 1116 C CA . THR A 1 141 ? -4.150 4.110 9.876 1.00 85.94 141 THR A CA 1
ATOM 1117 C C . THR A 1 141 ? -3.811 4.828 11.180 1.00 85.94 141 THR A C 1
ATOM 1119 O O . THR A 1 141 ? -4.219 4.356 12.243 1.00 85.94 141 THR A O 1
ATOM 1122 N N . THR A 1 142 ? -3.144 5.981 11.137 1.00 84.88 142 THR A N 1
ATOM 1123 C CA . THR A 1 142 ? -2.798 6.751 12.344 1.00 84.88 142 THR A CA 1
ATOM 1124 C C . THR A 1 142 ? -4.025 7.291 13.077 1.00 84.88 142 THR A C 1
ATOM 1126 O O . THR A 1 142 ? -4.140 7.080 14.289 1.00 84.88 142 THR A O 1
ATOM 1129 N N . ASP A 1 143 ? -4.978 7.891 12.359 1.00 83.50 143 ASP A N 1
ATOM 1130 C CA . ASP A 1 143 ? -6.253 8.359 12.917 1.00 83.50 143 ASP A CA 1
ATOM 1131 C C . ASP A 1 143 ? -7.002 7.217 13.614 1.00 83.50 143 ASP A C 1
ATOM 1133 O O . ASP A 1 143 ? -7.421 7.315 14.774 1.00 83.50 143 ASP A O 1
ATOM 1137 N N . SER A 1 144 ? -7.083 6.075 12.935 1.00 81.75 144 SER A N 1
ATOM 1138 C CA . SER A 1 144 ? -7.755 4.902 13.461 1.00 81.75 144 SER A CA 1
ATOM 1139 C C . SER A 1 144 ? -7.099 4.432 14.778 1.00 81.75 144 SER A C 1
ATOM 1141 O O . SER A 1 144 ? -7.776 4.254 15.802 1.00 81.75 144 SER A O 1
ATOM 1143 N N . GLN A 1 145 ? -5.765 4.323 14.824 1.00 82.69 145 GLN A N 1
ATOM 1144 C CA . GLN A 1 145 ? -5.026 3.930 16.030 1.00 82.69 145 GLN A CA 1
ATOM 1145 C C . GLN A 1 145 ? -5.229 4.923 17.179 1.00 82.69 145 GLN A C 1
ATOM 1147 O O . GLN A 1 145 ? -5.374 4.508 18.335 1.00 82.69 145 GLN A O 1
ATOM 1152 N N . PHE A 1 146 ? -5.272 6.222 16.876 1.00 84.12 146 PHE A N 1
ATOM 1153 C CA . PHE A 1 146 ? -5.521 7.266 17.862 1.00 84.12 146 PHE A CA 1
ATOM 1154 C C . PHE A 1 146 ? -6.915 7.139 18.484 1.00 84.12 146 PHE A C 1
ATOM 1156 O O . PHE A 1 146 ? -7.028 7.045 19.714 1.00 84.12 146 PHE A O 1
ATOM 1163 N N . ARG A 1 147 ? -7.969 7.023 17.659 1.00 81.50 147 ARG A N 1
ATOM 1164 C CA . ARG A 1 147 ? -9.341 6.801 18.149 1.00 81.50 147 ARG A CA 1
ATOM 1165 C C . ARG A 1 147 ? -9.395 5.568 19.038 1.00 81.50 147 ARG A C 1
ATOM 1167 O O . ARG A 1 147 ? -9.901 5.629 20.156 1.00 81.50 147 ARG A O 1
ATOM 1174 N N . ARG A 1 148 ? -8.796 4.459 18.606 1.00 80.56 148 ARG A N 1
ATOM 1175 C CA . ARG A 1 148 ? -8.776 3.218 19.388 1.00 80.56 148 ARG A CA 1
ATOM 1176 C C . ARG A 1 148 ? -8.164 3.391 20.782 1.00 80.56 148 ARG A C 1
ATOM 1178 O O . ARG A 1 148 ? -8.708 2.864 21.752 1.00 80.56 148 ARG A O 1
ATOM 1185 N N . ARG A 1 149 ? -7.054 4.126 20.901 1.00 83.56 149 ARG A N 1
ATOM 1186 C CA . ARG A 1 149 ? -6.429 4.422 22.203 1.00 83.56 149 ARG A CA 1
ATOM 1187 C C . ARG A 1 149 ? -7.369 5.221 23.109 1.00 83.56 149 ARG A C 1
ATOM 1189 O O . ARG A 1 149 ? -7.461 4.903 24.293 1.00 83.56 149 ARG A O 1
ATOM 1196 N N . MET A 1 150 ? -8.091 6.205 22.567 1.00 83.06 150 MET A N 1
ATOM 1197 C CA . MET A 1 150 ? -9.111 6.938 23.329 1.00 83.06 150 MET A CA 1
ATOM 1198 C C . MET A 1 150 ? -10.253 6.031 23.798 1.00 83.06 150 MET A C 1
ATOM 1200 O O . MET A 1 150 ? -10.624 6.098 24.969 1.00 83.06 150 MET A O 1
ATOM 1204 N N . TYR A 1 151 ? -10.779 5.164 22.927 1.00 77.81 151 TYR A N 1
ATOM 1205 C CA . TYR A 1 151 ? -11.857 4.236 23.288 1.00 77.81 151 TYR A CA 1
ATOM 1206 C C . TYR A 1 151 ? -11.456 3.299 24.427 1.00 77.81 151 TYR A C 1
ATOM 1208 O O . TYR A 1 151 ? -12.199 3.170 25.396 1.00 77.81 151 TYR A O 1
ATOM 1216 N N . ILE A 1 152 ? -10.263 2.698 24.358 1.00 80.75 152 ILE A N 1
ATOM 1217 C CA . ILE A 1 152 ? -9.772 1.802 25.417 1.00 80.75 152 ILE A CA 1
ATOM 1218 C C . ILE A 1 152 ? -9.612 2.559 26.741 1.00 80.75 152 ILE A C 1
ATOM 1220 O O . ILE A 1 152 ? -10.022 2.040 27.774 1.00 80.75 152 ILE A O 1
ATOM 1224 N N . ARG A 1 153 ? -9.084 3.794 26.722 1.00 83.25 153 ARG A N 1
ATOM 1225 C CA . ARG A 1 153 ? -8.955 4.628 27.932 1.00 83.25 153 ARG A CA 1
ATOM 1226 C C . ARG A 1 153 ? -10.309 4.974 28.555 1.00 83.25 153 ARG A C 1
ATOM 1228 O O . ARG A 1 153 ? -10.451 4.897 29.773 1.00 83.25 153 ARG A O 1
ATOM 1235 N N . LYS A 1 154 ? -11.307 5.338 27.741 1.00 81.56 154 LYS A N 1
ATOM 1236 C CA . LYS A 1 154 ? -12.670 5.600 28.235 1.00 81.56 154 LYS A CA 1
ATOM 1237 C C . LYS A 1 154 ? -13.300 4.334 28.813 1.00 81.56 154 LYS A C 1
ATOM 1239 O O . LYS A 1 154 ? -13.841 4.372 29.912 1.00 81.56 154 LYS A O 1
ATOM 1244 N N . PHE A 1 155 ? -13.163 3.206 28.118 1.00 78.69 155 PHE A N 1
ATOM 1245 C CA . PHE A 1 155 ? -13.676 1.922 28.588 1.00 78.69 155 PHE A CA 1
ATOM 1246 C C . PHE A 1 155 ? -13.027 1.495 29.914 1.00 78.69 155 PHE A C 1
ATOM 1248 O O . PHE A 1 155 ? -13.736 1.147 30.854 1.00 78.69 155 PHE A O 1
ATOM 1255 N N . SER A 1 156 ? -11.699 1.598 30.043 1.00 77.50 156 SER A N 1
ATOM 1256 C CA . SER A 1 156 ? -11.002 1.266 31.292 1.00 77.50 156 SER A CA 1
ATOM 1257 C C . SER A 1 156 ? -11.426 2.169 32.452 1.00 77.50 156 SER A C 1
ATOM 1259 O O . SER A 1 156 ? -11.569 1.693 33.573 1.00 77.50 156 SER A O 1
ATOM 1261 N N . GLN A 1 157 ? -11.675 3.459 32.198 1.00 79.88 157 GLN A N 1
ATOM 1262 C CA . GLN A 1 157 ? -12.193 4.380 33.215 1.00 79.88 157 GLN A CA 1
ATOM 1263 C C . GLN A 1 157 ? -13.620 4.028 33.654 1.00 79.88 157 GLN A C 1
ATOM 1265 O O . GLN A 1 157 ? -13.910 4.092 34.847 1.00 79.88 157 GLN A O 1
ATOM 1270 N N . CYS A 1 158 ? -14.495 3.622 32.728 1.00 69.44 158 CYS A N 1
ATOM 1271 C CA . CYS A 1 158 ? -15.829 3.122 33.068 1.00 69.44 158 CYS A CA 1
ATOM 1272 C C . CYS A 1 158 ? -15.748 1.871 33.951 1.00 69.44 158 CYS A C 1
ATOM 1274 O O . CYS A 1 158 ? -16.412 1.822 34.981 1.00 69.44 158 CYS A O 1
ATOM 1276 N N . VAL A 1 159 ? -14.896 0.900 33.602 1.00 71.94 159 VAL A N 1
ATOM 1277 C CA . VAL A 1 159 ? -14.722 -0.336 34.387 1.00 71.94 159 VAL A CA 1
ATOM 1278 C C . VAL A 1 159 ? -14.186 -0.041 35.793 1.00 71.94 159 VAL A C 1
ATOM 1280 O O . VAL A 1 159 ? -14.707 -0.575 36.767 1.00 71.94 159 VAL A O 1
ATOM 1283 N N . LEU A 1 160 ? -13.194 0.845 35.928 1.00 66.31 160 LEU A N 1
ATOM 1284 C CA . LEU A 1 160 ? -12.594 1.177 37.228 1.00 66.31 160 LEU A CA 1
ATOM 1285 C C . LEU A 1 160 ? -13.522 2.008 38.136 1.00 66.31 160 LEU A C 1
ATOM 1287 O O . LEU A 1 160 ? -13.453 1.868 39.357 1.00 66.31 160 LEU A O 1
ATOM 1291 N N . ARG A 1 161 ? -14.411 2.838 37.566 1.00 58.34 161 ARG A N 1
ATOM 1292 C CA . ARG A 1 161 ? -15.423 3.605 38.326 1.00 58.34 161 ARG A CA 1
ATOM 1293 C C . ARG A 1 161 ? -16.646 2.778 38.758 1.00 58.34 161 ARG A C 1
ATOM 1295 O O . ARG A 1 161 ? -17.378 3.231 39.628 1.00 58.34 161 ARG A O 1
ATOM 1302 N N . LEU A 1 162 ? -16.869 1.587 38.198 1.00 55.78 162 LEU A N 1
ATOM 1303 C CA . LEU A 1 162 ? -18.005 0.691 38.500 1.00 55.78 162 LEU A CA 1
ATOM 1304 C C . LEU A 1 162 ? -17.650 -0.431 39.503 1.00 55.78 162 LEU A C 1
ATOM 1306 O O . LEU A 1 162 ? -18.210 -1.528 39.466 1.00 55.78 162 LEU A O 1
ATOM 1310 N N . SER A 1 163 ? -16.718 -0.159 40.415 1.00 49.19 163 SER A N 1
ATOM 1311 C CA . SER A 1 163 ? -16.068 -1.129 41.304 1.00 49.19 163 SER A CA 1
ATOM 1312 C C . SER A 1 163 ? -16.894 -1.682 42.490 1.00 49.19 163 SER A C 1
ATOM 1314 O O . SER A 1 163 ? -16.292 -2.150 43.453 1.00 49.19 163 SER A O 1
ATOM 1316 N N . PRO A 1 164 ? -18.238 -1.805 42.409 1.00 47.97 164 PRO A N 1
ATOM 1317 C CA . PRO A 1 164 ? -18.862 -2.948 43.080 1.00 47.97 164 PRO A CA 1
ATOM 1318 C C . PRO A 1 164 ? -19.721 -3.860 42.187 1.00 47.97 164 PRO A C 1
ATOM 1320 O O . PRO A 1 164 ? -20.352 -4.760 42.731 1.00 47.97 164 PRO A O 1
ATOM 1323 N N . CYS A 1 165 ? -19.762 -3.710 40.852 1.00 43.53 165 CYS A N 1
ATOM 1324 C CA . CYS A 1 165 ? -20.757 -4.443 40.040 1.00 43.53 165 CYS A CA 1
ATOM 1325 C C . CYS A 1 165 ? -20.233 -5.272 38.849 1.00 43.53 165 CYS A C 1
ATOM 1327 O O . CYS A 1 165 ? -20.988 -5.548 37.922 1.00 43.53 165 CYS A O 1
ATOM 1329 N N . PHE A 1 166 ? -18.975 -5.727 38.850 1.00 45.78 166 PHE A N 1
ATOM 1330 C CA . PHE A 1 166 ? -18.508 -6.717 37.860 1.00 45.78 166 PHE A CA 1
ATOM 1331 C C . PHE A 1 166 ? -17.966 -7.979 38.541 1.00 45.78 166 PHE A C 1
ATOM 1333 O O . PHE A 1 166 ? -16.768 -8.252 38.574 1.00 45.78 166 PHE A O 1
ATOM 1340 N N . ARG A 1 167 ? -18.889 -8.765 39.110 1.00 41.59 167 ARG A N 1
ATOM 1341 C CA . ARG A 1 167 ? -18.640 -10.160 39.492 1.00 41.59 167 ARG A CA 1
ATOM 1342 C C . ARG A 1 167 ? -18.577 -10.989 38.203 1.00 41.59 167 ARG A C 1
ATOM 1344 O O . ARG A 1 167 ? -19.590 -11.194 37.539 1.00 41.59 167 ARG A O 1
ATOM 1351 N N . TYR A 1 168 ? -17.369 -11.417 37.841 1.00 44.88 168 TYR A N 1
ATOM 1352 C CA . TYR A 1 168 ? -17.023 -12.136 36.606 1.00 44.88 168 TYR A CA 1
ATOM 1353 C C . TYR A 1 168 ? -17.678 -13.526 36.445 1.00 44.88 168 TYR A C 1
ATOM 1355 O O . TYR A 1 168 ? -17.517 -14.151 35.399 1.00 44.88 168 TYR A O 1
ATOM 1363 N N . ASP A 1 169 ? -18.463 -14.002 37.414 1.00 41.28 169 ASP A N 1
ATOM 1364 C CA . ASP A 1 169 ? -18.981 -15.378 37.414 1.00 41.28 169 ASP A CA 1
ATOM 1365 C C . ASP A 1 169 ? -20.121 -15.643 36.418 1.00 41.28 169 ASP A C 1
ATOM 1367 O O . ASP A 1 169 ? -20.368 -16.794 36.070 1.00 41.28 169 ASP A O 1
ATOM 1371 N N . LYS A 1 170 ? -20.822 -14.618 35.908 1.00 42.22 170 LYS A N 1
ATOM 1372 C CA . LYS A 1 170 ? -21.977 -14.843 35.009 1.00 42.22 170 LYS A CA 1
ATOM 1373 C C . LYS A 1 170 ? -21.708 -14.685 33.513 1.00 42.22 170 LYS A C 1
ATOM 1375 O O . LYS A 1 170 ? -22.530 -15.139 32.721 1.00 42.22 170 LYS A O 1
ATOM 1380 N N . LEU A 1 171 ? -20.578 -14.105 33.097 1.00 43.81 171 LEU A N 1
ATOM 1381 C CA . LEU A 1 171 ? -20.282 -13.943 31.663 1.00 43.81 171 LEU A CA 1
ATOM 1382 C C . LEU A 1 171 ? -19.608 -15.183 31.046 1.00 43.81 171 LEU A C 1
ATOM 1384 O O . LEU A 1 171 ? -19.771 -15.439 29.856 1.00 43.81 171 LEU A O 1
ATOM 1388 N N . LEU A 1 172 ? -18.915 -15.988 31.859 1.00 44.78 172 LEU A N 1
ATOM 1389 C CA . LEU A 1 172 ? -18.322 -17.263 31.431 1.00 44.78 172 LEU A CA 1
ATOM 1390 C C . LEU A 1 172 ? -19.377 -18.342 31.135 1.00 44.78 172 LEU A C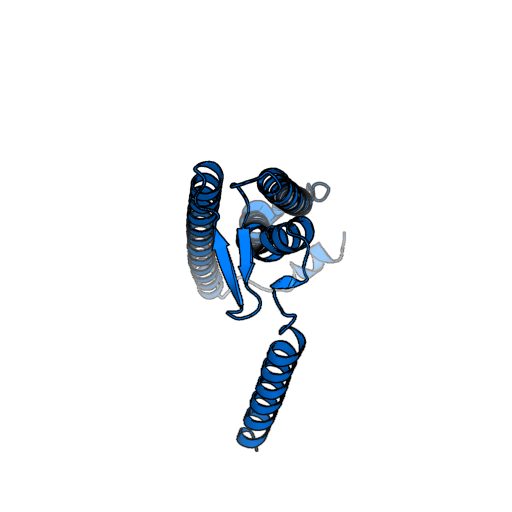 1
ATOM 1392 O O . LEU A 1 172 ? -19.147 -19.208 30.298 1.00 44.78 172 LEU A O 1
ATOM 1396 N N . ILE A 1 173 ? -20.566 -18.254 31.739 1.00 46.09 173 ILE A N 1
ATOM 1397 C CA . ILE A 1 173 ? -21.644 -19.231 31.516 1.00 46.09 173 ILE A CA 1
ATOM 1398 C C . ILE A 1 173 ? -22.297 -19.040 30.135 1.00 46.09 173 ILE A C 1
ATOM 1400 O O . ILE A 1 173 ? -22.661 -20.023 29.495 1.00 46.09 173 ILE A O 1
ATOM 1404 N N . TYR A 1 174 ? -22.380 -17.806 29.623 1.00 39.53 174 TYR A N 1
ATOM 1405 C CA . TYR A 1 174 ? -23.017 -17.523 28.326 1.00 39.53 174 TYR A CA 1
ATOM 1406 C C . TYR A 1 174 ? -22.145 -17.848 27.103 1.00 39.53 174 TYR A C 1
ATOM 1408 O O . TYR A 1 174 ? -22.683 -18.040 26.016 1.00 39.53 174 TYR A O 1
ATOM 1416 N N . LEU A 1 175 ? -20.818 -17.913 27.261 1.00 44.88 175 LEU A N 1
ATOM 1417 C CA . LEU A 1 175 ? -19.890 -18.269 26.178 1.00 44.88 175 LEU A CA 1
ATOM 1418 C C . LEU A 1 175 ? -19.576 -19.770 26.106 1.00 44.88 175 LEU A C 1
ATOM 1420 O O . LEU A 1 175 ? -19.027 -20.207 25.103 1.00 44.88 175 LEU A O 1
ATOM 1424 N N . GLN A 1 176 ? -19.935 -20.553 27.128 1.00 41.09 176 GLN A N 1
ATOM 1425 C CA . GLN A 1 176 ? -19.687 -22.001 27.163 1.00 41.09 176 GLN A CA 1
ATOM 1426 C C . GLN A 1 176 ? -20.938 -22.851 26.856 1.00 41.09 176 GLN A C 1
ATOM 1428 O O . GLN A 1 176 ? -20.843 -24.072 26.788 1.00 41.09 176 GLN A O 1
ATOM 1433 N N . THR A 1 177 ? -22.115 -22.234 26.674 1.00 39.94 177 THR A N 1
ATOM 1434 C CA . THR A 1 177 ? -23.390 -22.933 26.387 1.00 39.94 177 THR A CA 1
ATOM 1435 C C . THR A 1 177 ? -23.955 -22.687 24.980 1.00 39.94 177 THR A C 1
ATOM 1437 O O . THR A 1 177 ? -25.127 -22.971 24.729 1.00 39.94 177 THR A O 1
ATOM 1440 N N . ARG A 1 178 ? -23.140 -22.213 24.030 1.00 35.84 178 ARG A N 1
ATOM 1441 C CA . ARG A 1 178 ? -23.475 -22.230 22.597 1.00 35.84 178 ARG A CA 1
ATOM 1442 C C . ARG A 1 178 ? -22.290 -22.596 21.727 1.00 35.84 178 ARG A C 1
ATOM 1444 O O . ARG A 1 178 ? -21.203 -22.040 21.980 1.00 35.84 178 ARG A O 1
#

Sequence (178 aa):
MYRTRQMKSSCCSLYINIFVQKSVQIRSKRIPRSINVLIGQLSGSGAFLLGPLLQVAMATNRFLSLYFAIMKARNSRYPITSIWIGFSIILAVIYTVVGLPEDCGFLYIPEEMLWISEDGECSQFQYDILFYTVLVAGMSTTDSQFRRRMYIRKFSQCVLRLSPCFRYDKLLIYLQTR

InterPro domains:
  IPR019430 7TM GPCR, serpentine receptor class x (Srx) [PF10328] (12-141)

Organism: Caenorhabditis briggsae (NCBI:txid6238)

pLDDT: mean 72.74, std 16.12, range [30.84, 91.62]

Radius of gyration: 24.1 Å; chains: 1; bounding box: 52×34×66 Å

Foldseek 3Di:
DPPVVVVVVVVVVVVVVVVVLVVLPPPPVPDDPQVQQLCQLCVPVLVLQLVLLLLLLVLVVVVCCPPVVVVCVVPVPDPPSVVSNVVSNVVSVVSSVLQRDPQQTFGQDSNVRDTDHRPDPNNVVSVVVSVVSSVVSVVSSVVSVVVVVVVVVVVVVVVVVVPPPCPPPPPVVVVVPD

Secondary structure (DSSP, 8-state):
--HHHHHHHHHHHHHHHHHHHHHT---GGGS-HHHHHHHHHIIIIIHHHHHHHHHHHHHHHHHHHHHSHHHHHH-TT--HHHHHHHHHHHHHHHHHHHTSSTTSPEEEETTTTEEEE-SSHHHHHHHHHHHHHHHHHHHHHHHHHHHHHHHHHHHHHHHHHTTTS--GGGHHHHHS--